Protein AF-A0A3N5BC03-F1 (afdb_monomer_lite)

Secondary structure (DSSP, 8-state):
------------HHHHHHHHHHHHHHHHHHHHHHHHHHHHHHHHHHHHHHHHHHHHHHHHHHHHHHHHHHHHHHHHHHHHHHHHHHHH-HHHHHHHHHHHH----TT--------TTTTTTS--

Radius of gyration: 48.28 Å; chains: 1; bounding box: 76×21×151 Å

Foldseek 3Di:
DDDDDDDDDPDCPVVVVVVVVVVVVVVVVVVVVVVVVVVVVVVVVVVVVVVVVVVVVVVVVVVVVVVVVVVVVVVVVVVVVVVVVLVPDPVSVVVCCCPVVVDDDPPDDDDDDPDPVVVVVVPD

Structure (mmCIF, N/CA/C/O backbone):
data_AF-A0A3N5BC03-F1
#
_entry.id   AF-A0A3N5BC03-F1
#
loop_
_atom_site.group_PDB
_atom_site.id
_atom_site.type_symbol
_atom_site.label_atom_id
_atom_site.label_alt_id
_atom_site.label_comp_id
_atom_site.label_asym_id
_atom_site.label_entity_id
_atom_site.label_seq_id
_atom_site.pdbx_PDB_ins_code
_atom_site.Cartn_x
_atom_site.Cartn_y
_atom_site.Cartn_z
_atom_site.occupancy
_atom_site.B_iso_or_equiv
_atom_site.auth_seq_id
_atom_site.auth_comp_id
_atom_site.auth_asym_id
_atom_site.auth_atom_id
_atom_site.pdbx_PDB_model_num
ATOM 1 N N . MET A 1 1 ? 33.004 -0.648 -96.657 1.00 45.81 1 MET A N 1
ATOM 2 C CA . MET A 1 1 ? 32.119 -0.865 -95.491 1.00 45.81 1 MET A CA 1
ATOM 3 C C . MET A 1 1 ? 32.991 -0.845 -94.240 1.00 45.81 1 MET A C 1
ATOM 5 O O . MET A 1 1 ? 33.972 -1.574 -94.216 1.00 45.81 1 MET A O 1
ATOM 9 N N . LYS A 1 2 ? 32.741 0.056 -93.279 1.00 47.97 2 LYS A N 1
ATOM 10 C CA . LYS A 1 2 ? 33.501 0.127 -92.016 1.00 47.97 2 LYS A CA 1
ATOM 11 C C . LYS A 1 2 ? 32.702 -0.617 -90.947 1.00 47.97 2 LYS A C 1
ATOM 13 O O . LYS A 1 2 ? 31.626 -0.161 -90.574 1.00 47.97 2 LYS A O 1
ATOM 18 N N . ASN A 1 3 ? 33.204 -1.761 -90.497 1.00 58.09 3 ASN A N 1
ATOM 19 C CA . ASN A 1 3 ? 32.547 -2.564 -89.471 1.00 58.09 3 ASN A CA 1
ATOM 20 C C . ASN A 1 3 ? 32.904 -1.992 -88.096 1.00 58.09 3 ASN A C 1
ATOM 22 O O . ASN A 1 3 ? 34.056 -2.062 -87.676 1.00 58.09 3 ASN A O 1
ATOM 26 N N . ASN A 1 4 ? 31.916 -1.413 -87.414 1.00 60.50 4 ASN A N 1
ATOM 27 C CA . ASN A 1 4 ? 32.077 -0.858 -86.076 1.00 60.50 4 ASN A CA 1
ATOM 28 C C . ASN A 1 4 ? 31.708 -1.929 -85.041 1.00 60.50 4 ASN A C 1
ATOM 30 O O . ASN A 1 4 ? 30.567 -2.015 -84.595 1.00 60.50 4 ASN A O 1
ATOM 34 N N . VAL A 1 5 ? 32.666 -2.791 -84.705 1.00 62.88 5 VAL A N 1
ATOM 35 C CA . VAL A 1 5 ? 32.523 -3.750 -83.603 1.00 62.88 5 VAL A CA 1
ATOM 36 C C . VAL A 1 5 ? 32.910 -3.063 -82.297 1.00 62.88 5 VAL A C 1
ATOM 38 O O . VAL A 1 5 ? 34.081 -2.792 -82.040 1.00 62.88 5 VAL A O 1
ATOM 41 N N . THR A 1 6 ? 31.916 -2.772 -81.461 1.00 65.88 6 THR A N 1
ATOM 42 C CA . THR A 1 6 ? 32.124 -2.403 -80.057 1.00 65.88 6 THR A CA 1
ATOM 43 C C . THR A 1 6 ? 32.761 -3.578 -79.325 1.00 65.88 6 THR A C 1
ATOM 45 O O . THR A 1 6 ? 32.108 -4.591 -79.078 1.00 65.88 6 THR A O 1
ATOM 48 N N . GLN A 1 7 ? 34.043 -3.454 -78.983 1.00 64.00 7 GLN A N 1
ATOM 49 C CA . GLN A 1 7 ? 34.702 -4.388 -78.078 1.00 64.00 7 GLN A CA 1
ATOM 50 C C . GLN A 1 7 ? 34.109 -4.219 -76.674 1.00 64.00 7 GLN A C 1
ATOM 52 O O . GLN A 1 7 ? 34.091 -3.116 -76.126 1.00 64.00 7 GLN A O 1
ATOM 57 N N . PHE A 1 8 ? 33.611 -5.312 -76.096 1.00 61.91 8 PHE A N 1
ATOM 58 C CA . PHE A 1 8 ? 33.207 -5.362 -74.693 1.00 61.91 8 PHE A CA 1
ATOM 59 C C . PHE A 1 8 ? 34.461 -5.223 -73.813 1.00 61.91 8 PHE A C 1
ATOM 61 O O . PHE A 1 8 ? 35.354 -6.067 -73.921 1.00 61.91 8 PHE A O 1
ATOM 68 N N . PRO A 1 9 ? 34.572 -4.202 -72.943 1.00 59.22 9 PRO A N 1
ATOM 69 C CA . PRO A 1 9 ? 35.742 -4.070 -72.087 1.00 59.22 9 PRO A CA 1
ATOM 70 C C . PRO A 1 9 ? 35.729 -5.165 -71.013 1.00 59.22 9 PRO A C 1
ATOM 72 O O . PRO A 1 9 ? 34.938 -5.139 -70.070 1.00 59.22 9 PRO A O 1
ATOM 75 N N . ALA A 1 10 ? 36.633 -6.131 -71.150 1.00 68.56 10 ALA A N 1
ATOM 76 C CA . ALA A 1 10 ? 36.904 -7.152 -70.149 1.00 68.56 10 ALA A CA 1
ATOM 77 C C . ALA A 1 10 ? 37.796 -6.583 -69.033 1.00 68.56 10 ALA A C 1
ATOM 79 O O . ALA A 1 10 ? 38.999 -6.809 -69.032 1.00 68.56 10 ALA A O 1
ATOM 80 N N . ASN A 1 11 ? 37.209 -5.834 -68.094 1.00 66.38 11 ASN A N 1
ATOM 81 C CA . ASN A 1 11 ? 37.654 -5.756 -66.695 1.00 66.38 11 ASN A CA 1
ATOM 82 C C . ASN A 1 11 ? 36.606 -5.002 -65.853 1.00 66.38 11 ASN A C 1
ATOM 84 O O . ASN A 1 11 ? 36.577 -3.774 -65.822 1.00 66.38 11 ASN A O 1
ATOM 88 N N . ASP A 1 12 ? 35.738 -5.750 -65.172 1.00 67.25 12 ASP A N 1
ATOM 89 C CA . ASP A 1 12 ? 34.625 -5.224 -64.362 1.00 67.25 12 ASP A CA 1
ATOM 90 C C . ASP A 1 12 ? 34.922 -5.268 -62.847 1.00 67.25 12 ASP A C 1
ATOM 92 O O . ASP A 1 12 ? 34.057 -4.988 -62.024 1.00 67.25 12 ASP A O 1
ATOM 96 N N . LYS A 1 13 ? 36.147 -5.631 -62.434 1.00 70.06 13 LYS A N 1
ATOM 97 C CA . LYS A 1 13 ? 36.485 -5.773 -61.004 1.00 70.06 13 LYS A CA 1
ATOM 98 C C . LYS A 1 13 ? 36.474 -4.433 -60.268 1.00 70.06 13 LYS A C 1
ATOM 100 O O . LYS A 1 13 ? 35.773 -4.296 -59.278 1.00 70.06 13 LYS A O 1
ATOM 105 N N . SER A 1 14 ? 37.145 -3.415 -60.807 1.00 69.62 14 SER A N 1
ATOM 106 C CA . SER A 1 14 ? 37.192 -2.080 -60.191 1.00 69.62 14 SER A CA 1
ATOM 107 C C . SER A 1 14 ? 35.807 -1.433 -60.092 1.00 69.62 14 SER A C 1
ATOM 109 O O . SER A 1 14 ? 35.472 -0.833 -59.075 1.00 69.62 14 SER A O 1
ATOM 111 N N . ARG A 1 15 ? 34.957 -1.601 -61.114 1.00 68.81 15 ARG A N 1
ATOM 112 C CA . ARG A 1 15 ? 33.568 -1.116 -61.092 1.00 68.81 15 ARG A CA 1
ATOM 113 C C . ARG A 1 15 ? 32.760 -1.821 -60.004 1.00 68.81 15 ARG A C 1
ATOM 115 O O . ARG A 1 15 ? 32.108 -1.137 -59.219 1.00 68.81 15 ARG A O 1
ATOM 122 N N . ARG A 1 16 ? 32.843 -3.153 -59.913 1.00 71.06 16 ARG A N 1
ATOM 123 C CA . ARG A 1 16 ? 32.208 -3.944 -58.843 1.00 71.06 16 ARG A CA 1
ATOM 124 C C . ARG A 1 16 ? 32.679 -3.518 -57.458 1.00 71.06 16 ARG A C 1
ATOM 126 O O . ARG A 1 16 ? 31.835 -3.273 -56.604 1.00 71.06 16 ARG A O 1
ATOM 133 N N . ASP A 1 17 ? 33.979 -3.322 -57.266 1.00 75.00 17 ASP A N 1
ATOM 134 C CA . ASP A 1 17 ? 34.550 -2.896 -55.985 1.00 75.00 17 ASP A CA 1
ATOM 135 C C . ASP A 1 17 ? 34.049 -1.501 -55.570 1.00 75.00 17 ASP A C 1
ATOM 137 O O . ASP A 1 17 ? 33.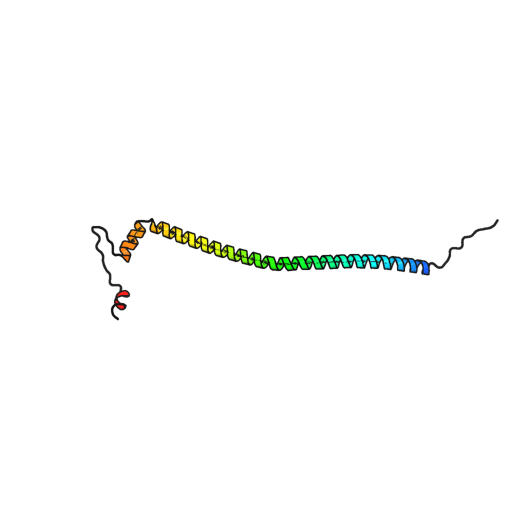706 -1.283 -54.407 1.00 75.00 17 ASP A O 1
ATOM 141 N N . HIS A 1 18 ? 33.908 -0.561 -56.514 1.00 73.38 18 HIS A N 1
ATOM 142 C CA . HIS A 1 18 ? 33.316 0.755 -56.242 1.00 73.38 18 HIS A CA 1
ATOM 143 C C . HIS A 1 18 ? 31.812 0.679 -55.916 1.00 73.38 18 HIS A C 1
ATOM 145 O O . HIS A 1 18 ? 31.343 1.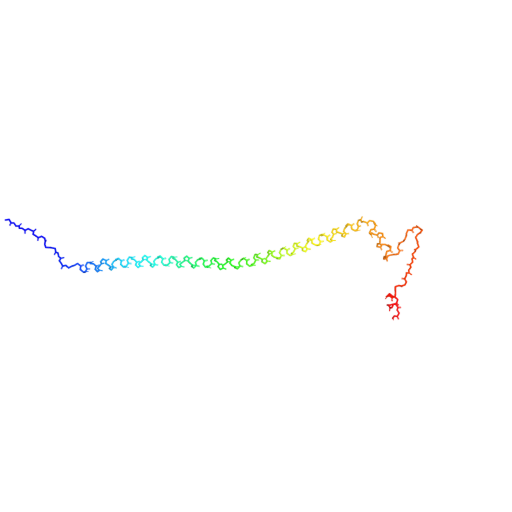366 -54.998 1.00 73.38 18 HIS A O 1
ATOM 151 N N . PHE A 1 19 ? 31.045 -0.170 -56.609 1.00 74.88 19 PHE A N 1
ATOM 152 C CA . PHE A 1 19 ? 29.631 -0.412 -56.290 1.00 74.88 19 PHE A CA 1
ATOM 153 C C . PHE A 1 19 ? 29.455 -1.112 -54.935 1.00 74.88 19 PHE A C 1
ATOM 155 O O . PHE A 1 19 ? 28.551 -0.778 -54.169 1.00 74.88 19 PHE A 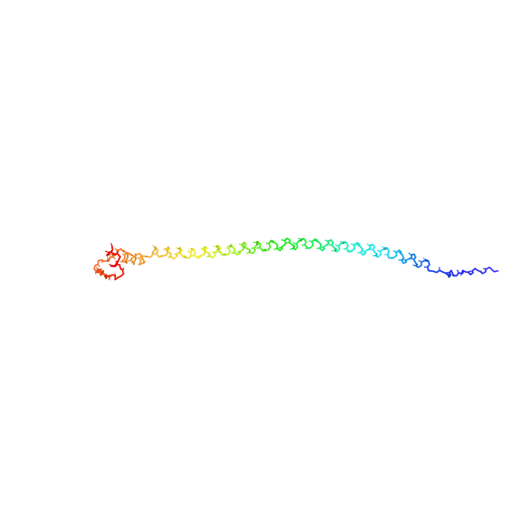O 1
ATOM 162 N N . GLU A 1 20 ? 30.341 -2.040 -54.581 1.00 77.44 20 GLU A N 1
ATOM 163 C CA . GLU A 1 20 ? 30.342 -2.683 -53.271 1.00 77.44 20 GLU A CA 1
ATOM 164 C C . GLU A 1 20 ? 30.751 -1.720 -52.156 1.00 77.44 20 GLU A C 1
ATOM 166 O O . GLU A 1 20 ? 30.116 -1.711 -51.101 1.00 77.44 20 GLU A O 1
ATOM 171 N N . ALA A 1 21 ? 31.763 -0.879 -52.372 1.00 76.50 21 ALA A N 1
ATOM 172 C CA . ALA A 1 21 ? 32.201 0.117 -51.397 1.00 76.50 21 ALA A CA 1
ATOM 173 C C . ALA A 1 21 ? 31.097 1.145 -51.094 1.00 76.50 21 ALA A C 1
ATOM 175 O O . ALA A 1 21 ? 30.831 1.446 -49.927 1.00 76.50 21 ALA A O 1
ATOM 176 N N . THR A 1 22 ? 30.400 1.628 -52.128 1.00 75.00 22 THR A N 1
ATOM 177 C CA . THR A 1 22 ? 29.252 2.541 -51.982 1.00 75.00 22 THR A CA 1
ATOM 178 C C . THR A 1 22 ? 28.040 1.854 -51.345 1.00 75.00 22 THR A C 1
ATOM 180 O O . THR A 1 22 ? 27.398 2.426 -50.464 1.00 75.00 22 THR A O 1
ATOM 183 N N . ARG A 1 23 ? 27.749 0.591 -51.683 1.00 81.12 23 ARG A N 1
ATOM 184 C CA . ARG A 1 23 ? 26.684 -0.186 -51.024 1.00 81.12 23 ARG A CA 1
ATOM 185 C C . ARG A 1 23 ? 26.989 -0.429 -49.544 1.00 81.12 23 ARG A C 1
ATOM 187 O O . ARG A 1 23 ? 26.108 -0.259 -48.702 1.00 81.12 23 ARG A O 1
ATOM 194 N N . ARG A 1 24 ? 28.231 -0.786 -49.205 1.00 80.12 24 ARG A N 1
ATOM 195 C CA . ARG A 1 24 ? 28.675 -1.019 -47.820 1.00 80.12 24 ARG A CA 1
ATOM 196 C C . ARG A 1 24 ? 28.586 0.251 -46.977 1.00 80.12 24 ARG A C 1
ATOM 198 O O . ARG A 1 24 ? 28.158 0.160 -45.830 1.00 80.12 24 ARG A O 1
ATOM 205 N N . SER A 1 25 ? 28.941 1.422 -47.510 1.00 77.75 25 SER A N 1
ATOM 206 C CA . SER A 1 25 ? 28.841 2.685 -46.762 1.00 77.75 25 SER A CA 1
ATOM 207 C C . SER A 1 25 ? 27.386 3.094 -46.499 1.00 77.75 25 SER A C 1
ATOM 209 O O . SER A 1 25 ? 27.065 3.513 -45.387 1.00 77.75 25 SER A O 1
ATOM 211 N N . ILE A 1 26 ? 26.480 2.879 -47.460 1.00 83.56 26 ILE A N 1
ATOM 212 C CA . ILE A 1 26 ? 25.039 3.124 -47.289 1.00 83.56 26 ILE A CA 1
ATOM 213 C C . ILE A 1 26 ? 24.434 2.157 -46.263 1.00 83.56 26 ILE A C 1
ATOM 215 O O . ILE A 1 26 ? 23.693 2.589 -45.380 1.00 83.56 26 ILE A O 1
ATOM 219 N N . VAL A 1 27 ? 24.758 0.861 -46.343 1.00 86.31 27 VAL A N 1
ATOM 220 C CA . VAL A 1 27 ? 24.259 -0.151 -4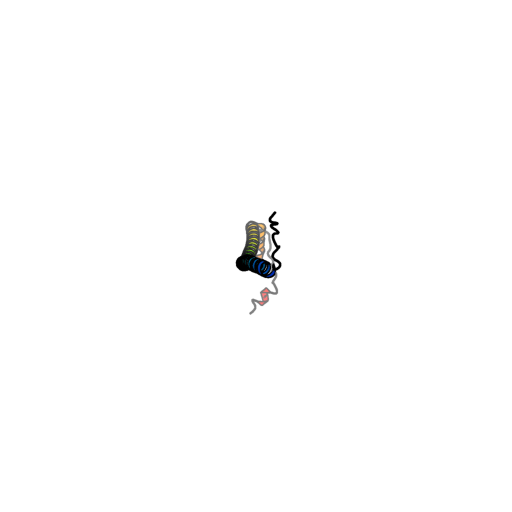5.395 1.00 86.31 27 VAL A CA 1
ATOM 221 C C . VAL A 1 27 ? 24.787 0.110 -43.987 1.00 86.31 27 VAL A C 1
ATOM 223 O O . VAL A 1 27 ? 23.999 0.099 -43.047 1.00 86.31 27 VAL A O 1
ATOM 226 N N . LYS A 1 28 ? 26.081 0.425 -43.829 1.00 86.88 28 LYS A N 1
ATOM 227 C CA . LYS A 1 28 ? 26.657 0.802 -42.529 1.00 86.88 28 LYS A CA 1
ATOM 228 C C . LYS A 1 28 ? 25.974 2.039 -41.955 1.00 86.88 28 LYS A C 1
ATOM 230 O O . LYS A 1 28 ? 25.577 2.003 -40.802 1.00 86.88 28 LYS A O 1
ATOM 235 N N . ARG A 1 29 ? 25.760 3.087 -42.759 1.00 87.12 29 ARG A N 1
ATOM 236 C CA . ARG A 1 29 ? 25.072 4.311 -42.318 1.00 87.12 29 ARG A CA 1
ATOM 237 C C . ARG A 1 29 ? 23.628 4.046 -41.887 1.00 87.12 29 ARG A C 1
ATOM 239 O O . ARG A 1 29 ? 23.172 4.615 -40.900 1.00 87.12 29 ARG A O 1
ATOM 246 N N . ARG A 1 30 ? 22.906 3.181 -42.607 1.00 88.62 30 ARG A N 1
ATOM 247 C CA . ARG A 1 30 ? 21.552 2.757 -42.218 1.00 88.62 30 ARG A CA 1
ATOM 248 C C . ARG A 1 30 ? 21.576 1.969 -40.912 1.00 88.62 30 ARG A C 1
ATOM 250 O O . ARG A 1 30 ? 20.802 2.292 -40.024 1.00 88.62 30 ARG A O 1
ATOM 257 N N . LEU A 1 31 ? 22.498 1.016 -40.779 1.00 88.88 31 LEU A N 1
ATOM 258 C CA . LEU A 1 31 ? 22.631 0.177 -39.590 1.00 88.88 31 LEU A CA 1
ATOM 259 C C . LEU A 1 31 ? 23.018 0.987 -38.348 1.00 88.88 31 LEU A C 1
ATOM 261 O O . LEU A 1 31 ? 22.454 0.767 -37.281 1.00 88.88 31 LEU A O 1
ATOM 265 N N . THR A 1 32 ? 23.939 1.947 -38.479 1.00 89.38 32 THR A N 1
ATOM 266 C CA . THR A 1 32 ? 24.318 2.827 -37.367 1.00 89.38 32 THR A CA 1
ATOM 267 C C . THR A 1 32 ? 23.146 3.700 -36.947 1.00 89.38 32 THR A C 1
ATOM 269 O O . THR A 1 32 ? 22.867 3.779 -35.762 1.00 89.38 32 THR A O 1
ATOM 272 N N . LEU A 1 33 ? 22.400 4.283 -37.894 1.00 90.94 33 LEU A N 1
ATOM 273 C CA . LEU A 1 33 ? 21.207 5.074 -37.574 1.00 90.94 33 LEU A CA 1
ATOM 274 C C . LEU A 1 33 ? 20.136 4.232 -36.869 1.00 90.94 33 LEU A C 1
ATOM 276 O O . LEU A 1 33 ? 19.637 4.641 -35.824 1.00 90.94 33 LEU A O 1
ATOM 280 N N . THR A 1 34 ? 19.818 3.042 -37.386 1.00 90.25 34 THR A N 1
ATOM 281 C CA . THR A 1 34 ? 18.836 2.152 -36.746 1.00 90.25 34 THR A CA 1
ATOM 282 C C . THR A 1 34 ? 19.309 1.671 -35.380 1.00 90.25 34 THR A C 1
ATOM 284 O O . THR A 1 34 ? 18.513 1.615 -34.451 1.00 90.25 34 THR A O 1
ATOM 287 N N . SER A 1 35 ? 20.603 1.375 -35.226 1.00 91.50 35 SER A N 1
ATOM 288 C CA . SER A 1 35 ? 21.180 0.965 -33.944 1.00 91.50 35 SER A CA 1
ATOM 289 C C . SER A 1 35 ? 21.138 2.098 -32.923 1.00 91.50 35 SER A C 1
ATOM 291 O O . SER A 1 35 ? 20.814 1.850 -31.768 1.00 91.50 35 SER A O 1
ATOM 293 N N . THR A 1 36 ? 21.438 3.335 -33.324 1.00 93.25 36 THR A N 1
ATOM 294 C CA . THR A 1 36 ? 21.373 4.495 -32.428 1.00 93.25 36 THR A CA 1
ATOM 295 C C . THR A 1 36 ? 19.941 4.772 -31.989 1.00 93.25 36 THR A C 1
ATOM 297 O O . THR A 1 36 ? 19.711 4.993 -30.804 1.00 93.25 36 THR A O 1
ATOM 300 N N . VAL A 1 37 ? 18.970 4.703 -32.907 1.00 95.31 37 VAL A N 1
ATOM 301 C CA . VAL A 1 37 ? 17.549 4.849 -32.559 1.00 95.31 37 VAL A CA 1
ATOM 302 C C . VAL A 1 37 ? 17.113 3.735 -31.611 1.00 95.31 37 VAL A C 1
ATOM 304 O O . VAL A 1 37 ? 16.508 4.028 -30.587 1.00 95.31 37 VAL A O 1
ATOM 307 N N . PHE A 1 38 ? 17.477 2.481 -31.893 1.00 95.56 38 PHE A N 1
ATOM 308 C CA . PHE A 1 38 ? 17.127 1.342 -31.046 1.00 95.56 38 PHE A CA 1
ATOM 309 C C . PHE A 1 38 ? 17.693 1.480 -29.626 1.00 95.56 38 PHE A C 1
ATOM 311 O O . PHE A 1 38 ? 16.950 1.375 -28.651 1.00 95.56 38 PHE A O 1
ATOM 318 N N . VAL A 1 39 ? 18.984 1.800 -29.497 1.00 96.00 39 VAL A N 1
ATOM 319 C CA . VAL A 1 39 ? 19.619 2.047 -28.192 1.00 96.00 39 VAL A CA 1
ATOM 320 C C . VAL A 1 39 ? 18.963 3.235 -27.485 1.00 96.00 39 VAL A C 1
ATOM 322 O O . VAL A 1 39 ? 18.657 3.138 -26.302 1.00 96.00 39 VAL A O 1
ATOM 325 N N . GLY A 1 40 ? 18.667 4.320 -28.208 1.00 95.38 40 GLY A N 1
ATOM 326 C CA . GLY A 1 40 ? 17.952 5.474 -27.662 1.00 95.38 40 GLY A CA 1
ATOM 327 C C . GLY A 1 40 ? 16.576 5.103 -27.104 1.00 95.38 40 GLY A C 1
ATOM 328 O O . GLY A 1 40 ? 16.263 5.447 -25.966 1.00 95.38 40 GLY A O 1
ATOM 329 N N . THR A 1 41 ? 15.780 4.335 -27.855 1.00 94.06 41 THR A N 1
ATOM 330 C CA . THR A 1 41 ? 14.470 3.854 -27.390 1.00 94.06 41 THR A CA 1
ATOM 331 C C . THR A 1 41 ? 14.583 2.930 -26.180 1.00 94.06 41 THR A C 1
ATOM 333 O O . THR A 1 41 ? 13.770 3.031 -25.265 1.00 94.06 41 THR A O 1
ATOM 336 N N . LEU A 1 42 ? 15.617 2.083 -26.129 1.00 94.50 42 LEU A N 1
ATOM 337 C CA . LEU A 1 42 ? 15.863 1.186 -25.002 1.00 94.50 42 LEU A CA 1
ATOM 338 C C . LEU A 1 42 ? 16.205 1.973 -23.728 1.00 94.50 42 LEU A C 1
ATOM 340 O O . LEU A 1 42 ? 15.641 1.705 -22.672 1.00 94.50 42 LEU A O 1
ATOM 344 N N . CYS A 1 43 ? 17.073 2.984 -23.828 1.00 92.50 43 CYS A N 1
ATOM 345 C CA . CYS A 1 43 ? 17.427 3.852 -22.703 1.00 92.50 43 CYS A CA 1
ATOM 346 C C . CYS A 1 43 ? 16.208 4.602 -22.152 1.00 92.50 43 CYS A C 1
ATOM 348 O O . CYS A 1 43 ? 16.023 4.671 -20.939 1.00 92.50 43 CYS A O 1
ATOM 350 N N . ILE A 1 44 ? 15.356 5.126 -23.038 1.00 91.56 44 ILE A N 1
ATOM 351 C CA . ILE A 1 44 ? 14.115 5.805 -22.650 1.00 91.56 44 ILE A CA 1
ATOM 352 C C . ILE A 1 44 ? 13.175 4.824 -21.931 1.00 91.56 44 ILE A C 1
ATOM 354 O O . ILE A 1 44 ? 12.682 5.131 -20.847 1.00 91.56 44 ILE A O 1
ATOM 358 N N . ALA A 1 45 ? 12.971 3.623 -22.480 1.00 89.25 45 ALA A N 1
ATOM 359 C CA . ALA A 1 45 ? 12.125 2.599 -21.866 1.00 89.25 45 ALA A CA 1
ATOM 360 C C . ALA A 1 45 ? 12.629 2.168 -20.476 1.00 89.25 45 ALA A C 1
ATOM 362 O O . ALA A 1 45 ? 11.833 2.040 -19.544 1.00 89.25 45 ALA A O 1
ATOM 363 N N . LEU A 1 46 ? 13.944 1.993 -20.311 1.00 87.81 46 LEU A N 1
ATOM 364 C CA . LEU A 1 46 ? 14.559 1.669 -19.021 1.00 87.81 46 LEU A CA 1
ATOM 365 C C . LEU A 1 46 ? 14.392 2.803 -18.003 1.00 87.81 46 LEU A C 1
ATOM 367 O O . LEU A 1 46 ? 14.069 2.534 -16.848 1.00 87.81 46 LEU A O 1
ATOM 371 N N . PHE A 1 47 ? 14.543 4.061 -18.429 1.00 86.38 47 PHE A N 1
ATOM 372 C CA . PHE A 1 47 ? 14.313 5.221 -17.567 1.00 86.38 47 PHE A CA 1
ATOM 373 C C . PHE A 1 47 ? 12.866 5.271 -17.058 1.00 86.38 47 PHE A C 1
ATOM 375 O O . PHE A 1 47 ? 12.639 5.403 -15.856 1.00 86.38 47 PHE A O 1
ATOM 382 N N . PHE A 1 48 ? 11.875 5.096 -17.937 1.00 82.50 48 PHE A N 1
ATOM 383 C CA . PHE A 1 48 ? 10.467 5.062 -17.528 1.00 82.50 48 PHE A CA 1
ATOM 384 C C . PHE A 1 48 ? 10.148 3.870 -16.615 1.00 82.50 48 PHE A C 1
ATOM 386 O O . PHE A 1 48 ? 9.483 4.043 -15.596 1.00 82.50 48 PHE A O 1
ATOM 393 N N . THR A 1 49 ? 10.674 2.681 -16.923 1.00 76.81 49 THR A N 1
ATOM 394 C CA . THR A 1 49 ? 10.458 1.468 -16.113 1.00 76.81 49 THR A CA 1
ATOM 395 C C . THR A 1 49 ? 11.053 1.608 -14.708 1.00 76.81 49 THR A C 1
ATOM 397 O O . THR A 1 49 ? 10.416 1.218 -13.731 1.00 76.81 49 THR A O 1
ATOM 400 N N . GLY A 1 50 ? 12.239 2.215 -14.584 1.00 73.06 50 GLY A N 1
ATOM 401 C CA . GLY A 1 50 ? 12.865 2.479 -13.286 1.00 73.06 50 GLY A CA 1
ATOM 402 C C . GLY A 1 50 ? 12.030 3.409 -12.399 1.00 73.06 50 GLY A C 1
ATOM 403 O O . GLY A 1 50 ? 11.863 3.138 -11.212 1.00 73.06 50 GLY A O 1
ATOM 404 N N . ASN A 1 51 ? 11.434 4.456 -12.979 1.00 68.94 51 ASN A N 1
ATOM 405 C CA . ASN A 1 51 ? 10.534 5.355 -12.249 1.00 68.94 51 ASN A CA 1
ATOM 406 C C . ASN A 1 51 ? 9.213 4.664 -11.857 1.00 68.94 51 ASN A C 1
ATOM 408 O O . ASN A 1 51 ? 8.709 4.868 -10.753 1.00 68.94 51 ASN A O 1
ATOM 412 N N . GLN A 1 52 ? 8.672 3.807 -12.729 1.00 64.19 52 GLN A N 1
ATOM 413 C CA . GLN A 1 52 ? 7.435 3.063 -12.469 1.00 64.19 52 GLN A CA 1
ATOM 414 C C . GLN A 1 52 ? 7.577 2.099 -11.281 1.00 64.19 52 GLN A C 1
ATOM 416 O O . GLN A 1 52 ? 6.654 1.973 -10.477 1.00 64.19 52 GLN A O 1
ATOM 421 N N . TYR A 1 53 ? 8.729 1.433 -11.153 1.00 64.44 53 TYR A N 1
ATOM 422 C CA . TYR A 1 53 ? 8.977 0.480 -10.069 1.00 64.44 53 TYR A CA 1
ATOM 423 C C . TYR A 1 53 ? 8.949 1.155 -8.691 1.00 64.44 53 TYR A C 1
ATOM 425 O O . TYR A 1 53 ? 8.332 0.643 -7.760 1.00 64.44 53 TYR A O 1
ATOM 433 N N . MET A 1 54 ? 9.553 2.340 -8.582 1.00 61.38 54 MET A N 1
ATOM 434 C CA . MET A 1 54 ? 9.647 3.069 -7.316 1.00 61.38 54 MET A CA 1
ATOM 435 C C . MET A 1 54 ? 8.293 3.644 -6.868 1.00 61.38 54 MET A C 1
ATOM 437 O O . MET A 1 54 ? 7.957 3.582 -5.688 1.00 61.38 54 MET A O 1
ATOM 441 N N . ASN A 1 55 ? 7.473 4.116 -7.814 1.00 63.47 55 ASN A N 1
ATOM 442 C CA . ASN A 1 55 ? 6.135 4.644 -7.519 1.00 63.47 55 ASN A CA 1
ATOM 443 C C . ASN A 1 55 ? 5.116 3.552 -7.152 1.00 63.47 55 ASN A C 1
ATOM 445 O O . ASN A 1 55 ? 4.153 3.814 -6.432 1.00 63.47 55 ASN A O 1
ATOM 449 N N . ASN A 1 56 ? 5.307 2.322 -7.634 1.00 70.69 56 ASN A N 1
ATOM 450 C CA . ASN A 1 56 ? 4.393 1.225 -7.323 1.00 70.69 56 ASN A CA 1
ATOM 451 C C . ASN A 1 56 ? 4.532 0.756 -5.865 1.00 70.69 56 ASN A C 1
ATOM 453 O O . ASN A 1 56 ? 3.541 0.407 -5.230 1.00 70.69 56 ASN A O 1
ATOM 457 N N . GLU A 1 57 ? 5.747 0.780 -5.310 1.00 72.94 57 GLU A N 1
ATOM 458 C CA . GLU A 1 57 ? 5.978 0.395 -3.914 1.00 72.94 57 GLU A CA 1
ATOM 459 C C . GLU A 1 57 ? 5.378 1.412 -2.933 1.00 72.94 57 GLU A C 1
ATOM 461 O O . GLU A 1 57 ? 4.757 1.024 -1.942 1.00 72.94 57 GLU A O 1
ATOM 466 N N . SER A 1 58 ? 5.511 2.713 -3.216 1.00 75.25 58 SER A N 1
ATOM 467 C CA . SER A 1 58 ? 4.899 3.756 -2.388 1.00 75.25 58 SER A CA 1
ATOM 468 C C . SER A 1 58 ? 3.374 3.688 -2.429 1.00 75.25 58 SER A C 1
ATOM 470 O O . SER A 1 58 ? 2.745 3.761 -1.378 1.00 75.25 58 SER A O 1
ATOM 472 N N . ALA A 1 59 ? 2.787 3.466 -3.610 1.00 74.50 59 ALA A N 1
ATOM 473 C CA . ALA A 1 59 ? 1.339 3.333 -3.761 1.00 74.50 59 ALA A CA 1
ATOM 474 C C . ALA A 1 59 ? 0.786 2.106 -3.013 1.00 74.50 59 ALA A C 1
ATOM 476 O O . ALA A 1 59 ? -0.237 2.198 -2.341 1.00 74.50 59 ALA A O 1
ATOM 477 N N . GLN A 1 60 ? 1.489 0.969 -3.067 1.00 78.50 60 GLN A N 1
ATOM 478 C CA . GLN A 1 60 ? 1.135 -0.236 -2.305 1.00 78.50 60 GLN A CA 1
ATOM 479 C C . GLN A 1 60 ? 1.202 0.001 -0.789 1.00 78.50 60 GLN A C 1
ATOM 481 O O . GLN A 1 60 ? 0.306 -0.411 -0.056 1.00 78.50 60 GLN A O 1
ATOM 486 N N . LYS A 1 61 ? 2.247 0.686 -0.308 1.00 82.00 61 LYS A N 1
ATOM 487 C CA . LYS A 1 61 ? 2.393 1.032 1.115 1.00 82.00 61 LYS A CA 1
ATOM 488 C C . LYS A 1 61 ? 1.297 1.980 1.592 1.00 82.00 61 LYS A C 1
ATOM 490 O O . LYS A 1 61 ? 0.768 1.794 2.684 1.00 82.00 61 LYS A O 1
ATOM 495 N N . GLU A 1 62 ? 0.956 2.978 0.785 1.00 84.69 62 GLU A N 1
ATOM 496 C CA . GLU A 1 62 ? -0.110 3.929 1.091 1.00 84.69 62 GLU A CA 1
ATOM 497 C C . GLU A 1 62 ? -1.480 3.244 1.125 1.00 84.69 62 GLU A C 1
ATOM 499 O O . GLU A 1 62 ? -2.231 3.445 2.077 1.00 84.69 62 GLU A O 1
ATOM 504 N N . LEU A 1 63 ? -1.759 2.350 0.170 1.00 88.56 63 LEU A N 1
ATOM 505 C CA . LEU A 1 63 ? -2.962 1.517 0.181 1.00 88.56 63 LEU A CA 1
ATOM 506 C C . LEU A 1 63 ? -3.037 0.632 1.425 1.00 88.56 63 LEU A C 1
ATOM 508 O O . LEU A 1 63 ? -4.060 0.627 2.099 1.00 88.56 63 LEU A O 1
ATOM 512 N N . ALA A 1 64 ? -1.960 -0.081 1.764 1.00 90.44 64 ALA A N 1
ATOM 513 C CA . ALA A 1 64 ? -1.934 -0.940 2.946 1.00 90.44 64 ALA A CA 1
ATOM 514 C C . ALA A 1 64 ? -2.165 -0.142 4.239 1.00 90.44 64 ALA A C 1
ATOM 516 O O . ALA A 1 64 ? -2.899 -0.585 5.123 1.00 90.44 64 ALA A O 1
ATOM 517 N N . LYS A 1 65 ? -1.579 1.057 4.338 1.00 92.00 65 LYS A N 1
ATOM 518 C CA . LYS A 1 65 ? -1.792 1.958 5.473 1.00 92.00 65 LYS A CA 1
ATOM 519 C C . LYS A 1 65 ? -3.243 2.437 5.544 1.00 92.00 65 LYS A C 1
ATOM 521 O O . LYS A 1 65 ? -3.846 2.344 6.607 1.00 92.00 65 LYS A O 1
ATOM 526 N N . ALA A 1 66 ? -3.806 2.899 4.430 1.00 90.06 66 ALA A N 1
ATOM 527 C CA . ALA A 1 66 ? -5.192 3.356 4.368 1.00 90.06 66 ALA A CA 1
ATOM 528 C C . ALA A 1 66 ? -6.186 2.230 4.699 1.00 90.06 66 ALA A C 1
ATOM 530 O O . ALA A 1 66 ? -7.157 2.459 5.414 1.00 90.06 66 ALA A O 1
ATOM 531 N N . GLN A 1 67 ? -5.921 1.008 4.228 1.00 91.50 67 GLN A N 1
ATOM 532 C CA . GLN A 1 67 ? -6.717 -0.180 4.541 1.00 91.50 67 GLN A CA 1
ATOM 533 C C . GLN A 1 67 ? -6.684 -0.485 6.043 1.00 91.50 67 GLN A C 1
ATOM 535 O O . GLN A 1 67 ? -7.728 -0.686 6.655 1.00 91.50 67 GLN A O 1
ATOM 540 N N . SER A 1 68 ? -5.491 -0.461 6.647 1.00 92.81 68 SER A N 1
ATOM 541 C CA . SER A 1 68 ? -5.330 -0.693 8.082 1.00 92.81 68 SER A CA 1
ATOM 542 C C . SER A 1 68 ? -6.032 0.384 8.914 1.00 92.81 68 SER A C 1
ATOM 544 O O . SER A 1 68 ? -6.754 0.062 9.853 1.00 92.81 68 SER A O 1
ATOM 546 N N . GLU A 1 69 ? -5.885 1.660 8.548 1.00 93.50 69 GLU A N 1
ATOM 547 C CA . GLU A 1 69 ? -6.593 2.759 9.211 1.00 93.50 69 GLU A CA 1
ATOM 548 C C . GLU A 1 69 ? -8.114 2.597 9.089 1.00 93.50 69 GLU A C 1
ATOM 550 O O . GLU A 1 69 ? -8.832 2.767 10.075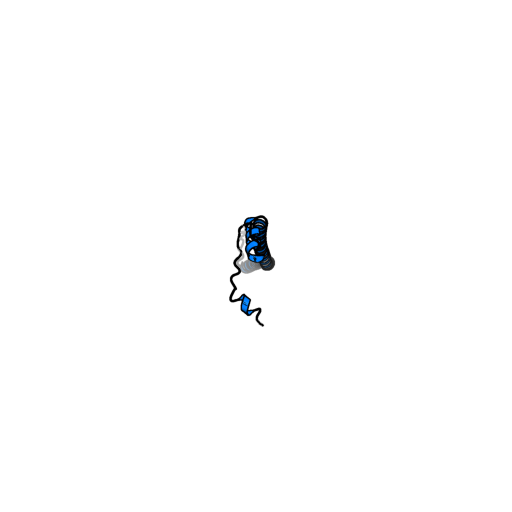 1.00 93.50 69 GLU A O 1
ATOM 555 N N . TYR A 1 70 ? -8.609 2.196 7.917 1.00 93.62 70 TYR A N 1
ATOM 556 C CA . TYR A 1 70 ? -10.028 1.931 7.702 1.00 93.62 70 TYR A CA 1
ATOM 557 C C . TYR A 1 70 ? -10.557 0.807 8.600 1.00 93.62 70 TYR A C 1
ATOM 559 O O . TYR A 1 70 ? -11.567 1.001 9.270 1.00 93.62 70 TYR A O 1
ATOM 567 N N . GLU A 1 71 ? -9.863 -0.330 8.676 1.00 93.75 71 GLU A N 1
ATOM 568 C CA . GLU A 1 71 ? -10.252 -1.445 9.552 1.00 93.75 71 GLU A CA 1
ATOM 569 C C . GLU A 1 71 ? -10.305 -1.009 11.021 1.00 93.75 71 GLU A C 1
ATOM 571 O O . GLU A 1 71 ? -11.305 -1.242 11.699 1.00 93.75 71 GLU A O 1
ATOM 576 N N . THR A 1 72 ? -9.297 -0.268 11.496 1.00 94.06 72 THR A N 1
ATOM 577 C CA . THR A 1 72 ? -9.304 0.242 12.878 1.00 94.06 72 THR A CA 1
ATOM 578 C C . THR A 1 72 ? -10.457 1.208 13.152 1.00 94.06 72 THR A C 1
ATOM 580 O O . THR A 1 72 ? -11.009 1.220 14.253 1.00 94.06 72 THR A O 1
ATOM 583 N N . LEU A 1 73 ? -10.836 2.023 12.164 1.00 93.25 73 LEU A N 1
ATOM 584 C CA . LEU A 1 73 ? -11.967 2.940 12.276 1.00 93.25 73 LEU A CA 1
ATOM 585 C C . LEU A 1 73 ? -13.297 2.189 12.307 1.00 93.25 73 LEU A C 1
ATOM 587 O O . LEU A 1 73 ? -14.161 2.566 13.093 1.00 93.25 73 LEU A O 1
ATOM 591 N N . VAL A 1 74 ? -13.448 1.131 11.509 1.00 94.31 74 VAL A N 1
ATOM 592 C CA . VAL A 1 74 ? -14.642 0.273 11.506 1.00 94.31 74 VAL A CA 1
ATOM 593 C C . VAL A 1 74 ? -14.796 -0.451 12.842 1.00 94.31 74 VAL A C 1
ATOM 595 O O . VAL A 1 74 ? -15.872 -0.417 13.432 1.00 94.31 74 VAL A O 1
ATOM 598 N N . ASP A 1 75 ? -13.724 -1.033 13.379 1.00 94.38 75 ASP A N 1
ATOM 599 C CA . ASP A 1 75 ? -13.770 -1.686 14.694 1.00 94.38 75 ASP A CA 1
ATOM 600 C C . ASP A 1 75 ? -14.117 -0.689 15.808 1.00 94.38 75 ASP A C 1
ATOM 602 O O . ASP A 1 75 ? -14.907 -0.972 16.718 1.00 94.38 75 ASP A O 1
ATOM 606 N N . LYS A 1 76 ? -13.558 0.523 15.724 1.00 93.56 76 LYS A N 1
ATOM 607 C CA . LYS A 1 76 ? -13.866 1.596 16.666 1.00 93.56 76 LYS A CA 1
ATOM 608 C C . LYS A 1 76 ? -15.325 2.034 16.557 1.00 93.56 76 LYS A C 1
ATOM 610 O O . LYS A 1 76 ? -15.970 2.213 17.583 1.00 93.56 76 LYS A O 1
ATOM 615 N N . GLU A 1 77 ? -15.844 2.192 15.346 1.00 93.00 77 GLU A N 1
ATOM 616 C CA . GLU A 1 77 ? -17.240 2.553 15.097 1.00 93.00 77 GLU A CA 1
ATOM 617 C C . GLU A 1 77 ? -18.194 1.491 15.646 1.00 93.00 77 GLU A C 1
ATOM 619 O O . GLU A 1 77 ? -19.082 1.831 16.427 1.00 93.00 77 GLU A O 1
ATOM 624 N N . LYS A 1 78 ? -17.923 0.210 15.385 1.00 93.88 78 LYS A N 1
ATOM 625 C CA . LYS A 1 78 ? -18.702 -0.901 15.932 1.00 93.88 78 LYS A CA 1
ATOM 626 C C . LYS A 1 78 ? -18.700 -0.915 17.462 1.00 93.88 78 LYS A C 1
ATOM 628 O O . LYS A 1 78 ? -19.761 -0.974 18.075 1.00 93.88 78 LYS A O 1
ATOM 633 N N . SER A 1 79 ? -17.526 -0.815 18.088 1.00 92.69 79 SER A N 1
ATOM 634 C CA . SER A 1 79 ? -17.422 -0.814 19.557 1.00 92.69 79 SER A CA 1
ATOM 635 C C . SER A 1 79 ? -18.087 0.406 20.200 1.00 92.69 79 SER A C 1
ATOM 637 O O . SER A 1 79 ? -18.657 0.301 21.285 1.00 92.69 79 SER A O 1
ATOM 639 N N . LEU A 1 80 ? -18.030 1.574 19.557 1.00 92.31 80 LEU A N 1
ATOM 640 C CA . LEU A 1 80 ? -18.756 2.766 19.997 1.00 92.31 80 LEU A CA 1
ATOM 641 C C . LEU A 1 80 ? -20.262 2.574 19.843 1.00 92.31 80 LEU A C 1
ATOM 643 O O . LEU A 1 80 ? -21.000 2.937 20.752 1.00 92.31 80 LEU A O 1
ATOM 647 N N . SER A 1 81 ? -20.717 1.987 18.736 1.00 91.19 81 SER A N 1
ATOM 648 C CA . SER A 1 81 ? -22.137 1.717 18.521 1.00 91.19 81 SER A CA 1
ATOM 649 C C . SER A 1 81 ? -22.689 0.742 19.558 1.00 91.19 81 SER A C 1
ATOM 651 O O . SER A 1 81 ? -23.753 0.998 20.111 1.00 91.19 81 SER A O 1
ATOM 653 N N . GLU A 1 82 ? -21.959 -0.330 19.871 1.00 89.94 82 GLU A N 1
ATOM 654 C CA . GLU A 1 82 ? -22.340 -1.280 20.925 1.00 89.94 82 GLU A CA 1
ATOM 655 C C . GLU A 1 82 ? -22.400 -0.597 22.299 1.00 89.94 82 GLU A C 1
ATOM 657 O O . GLU A 1 82 ? -23.339 -0.813 23.062 1.00 89.94 82 GLU A O 1
ATOM 662 N N . GLN A 1 83 ? -21.435 0.274 22.615 1.00 87.50 83 GLN A N 1
ATOM 663 C CA . GLN A 1 83 ? -21.459 1.052 23.857 1.00 87.50 83 GLN A CA 1
ATOM 664 C C . GLN A 1 83 ? -22.652 2.005 23.917 1.00 87.50 83 GLN A C 1
ATOM 666 O O . GLN A 1 83 ? -23.275 2.136 24.964 1.00 87.50 83 GLN A O 1
ATOM 671 N N . VAL A 1 84 ? -22.978 2.676 22.811 1.00 90.38 84 VAL A N 1
ATOM 672 C CA . VAL A 1 84 ? -24.145 3.562 22.736 1.00 90.38 84 VAL A CA 1
ATOM 673 C C . VAL A 1 84 ? -25.435 2.769 22.917 1.00 90.38 84 VAL A C 1
ATOM 675 O O . VAL A 1 84 ? -26.323 3.233 23.625 1.00 90.38 84 VAL A O 1
ATOM 678 N N . GLU A 1 85 ? -25.548 1.584 22.321 1.00 89.56 85 GLU A N 1
ATOM 679 C CA . GLU A 1 85 ? -26.705 0.706 22.510 1.00 89.56 85 GLU A CA 1
ATOM 680 C C . GLU A 1 85 ? -26.845 0.292 23.979 1.00 89.56 85 GLU A C 1
ATOM 682 O O . GLU A 1 85 ? -27.894 0.511 24.576 1.00 89.56 85 GLU A O 1
ATOM 687 N N . GLN A 1 86 ? -25.759 -0.177 24.598 1.00 87.44 86 GLN A N 1
ATOM 688 C CA . GLN A 1 86 ? -25.722 -0.526 26.021 1.00 87.44 86 GLN A CA 1
ATOM 689 C C . GLN A 1 86 ? -26.055 0.660 26.938 1.00 87.44 86 GLN A C 1
ATOM 691 O O . GLN A 1 86 ? -26.736 0.495 27.945 1.00 87.44 86 GLN A O 1
ATOM 696 N N . LEU A 1 87 ? -25.595 1.867 26.602 1.00 86.19 87 LEU A N 1
ATOM 697 C CA . LEU A 1 87 ? -25.892 3.090 27.355 1.00 86.19 87 LEU A CA 1
ATOM 698 C C . LEU A 1 87 ? -27.349 3.547 27.221 1.00 86.19 87 LEU A C 1
ATOM 700 O O . LEU A 1 87 ? -27.806 4.312 28.064 1.00 86.19 87 LEU A O 1
ATOM 704 N N . ASN A 1 88 ? -28.061 3.126 26.175 1.00 85.88 88 ASN A N 1
ATOM 705 C CA . ASN A 1 88 ? -29.490 3.398 26.007 1.00 85.88 88 ASN A CA 1
ATOM 706 C C . ASN A 1 88 ? -30.374 2.240 26.498 1.00 85.88 88 ASN A C 1
ATOM 708 O O . ASN A 1 88 ? -31.598 2.357 26.461 1.00 85.88 88 ASN A O 1
ATOM 712 N N . ASP A 1 89 ? -29.775 1.131 26.932 1.00 90.38 89 ASP A N 1
ATOM 713 C CA . ASP A 1 89 ? -30.480 -0.035 27.449 1.00 90.38 89 ASP A CA 1
ATOM 714 C C . ASP A 1 89 ? -30.631 0.064 28.977 1.00 90.38 89 ASP A C 1
ATOM 716 O O . ASP A 1 89 ? -29.678 -0.102 29.748 1.00 90.38 89 ASP A O 1
ATOM 720 N N . ASP A 1 90 ? -31.863 0.315 29.424 1.00 85.56 90 ASP A N 1
ATOM 721 C CA . ASP A 1 90 ? -32.222 0.409 30.840 1.00 85.56 90 ASP A CA 1
ATOM 722 C C . ASP A 1 90 ? -31.898 -0.879 31.624 1.00 85.56 90 ASP A C 1
ATOM 724 O O . ASP A 1 90 ? -31.521 -0.805 32.799 1.00 85.56 90 ASP A O 1
ATOM 728 N N . ASP A 1 91 ? -31.996 -2.062 31.002 1.00 87.38 91 ASP A N 1
ATOM 729 C CA . ASP A 1 91 ? -31.673 -3.336 31.652 1.00 87.38 91 ASP A CA 1
ATOM 730 C C . ASP A 1 91 ? -30.161 -3.477 31.867 1.00 87.38 91 ASP A C 1
ATOM 732 O O . ASP A 1 91 ? -29.721 -3.959 32.922 1.00 87.38 91 ASP A O 1
ATOM 736 N N . TYR A 1 92 ? -29.351 -3.008 30.913 1.00 86.50 92 TYR A N 1
ATOM 737 C CA . TYR A 1 92 ? -27.895 -2.957 31.051 1.00 86.50 92 TYR A CA 1
ATOM 738 C C . TYR A 1 92 ? -27.468 -1.996 32.171 1.00 86.50 92 TYR A C 1
ATOM 740 O O . TYR A 1 92 ? -26.671 -2.371 33.040 1.00 86.50 92 TYR A O 1
ATOM 748 N N . ILE A 1 93 ? -28.056 -0.796 32.227 1.00 87.19 93 ILE A N 1
ATOM 749 C CA . ILE A 1 93 ? -27.812 0.171 33.310 1.00 87.19 93 ILE A CA 1
ATOM 750 C C . ILE A 1 93 ? -28.226 -0.420 34.662 1.00 87.19 93 ILE A C 1
ATOM 752 O O . ILE A 1 93 ? -27.466 -0.359 35.633 1.00 87.19 93 ILE A O 1
ATOM 756 N N . ALA A 1 94 ? -29.402 -1.046 34.738 1.00 88.25 94 ALA A N 1
ATOM 757 C CA . ALA A 1 94 ? -29.888 -1.665 35.964 1.00 88.25 94 ALA A CA 1
ATOM 758 C C . ALA A 1 94 ? -29.000 -2.837 36.418 1.00 88.25 94 ALA A C 1
ATOM 760 O O . ALA A 1 94 ? -28.879 -3.090 37.618 1.00 88.25 94 ALA A O 1
ATOM 761 N N . LYS A 1 95 ? -28.363 -3.563 35.492 1.00 86.81 95 LYS A N 1
ATOM 762 C CA . LYS A 1 95 ? -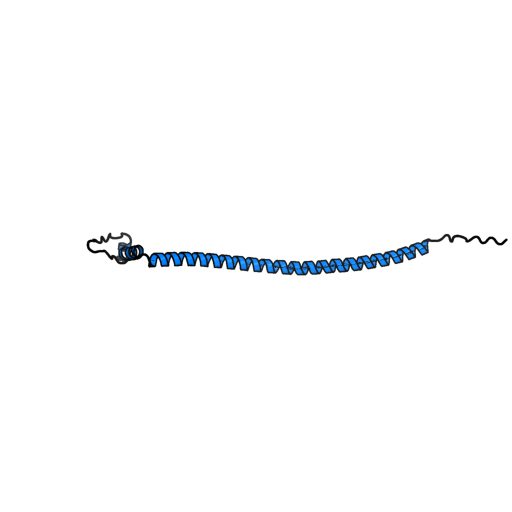27.387 -4.612 35.816 1.00 86.81 95 LYS A CA 1
ATOM 763 C C . LYS A 1 95 ? -26.135 -4.030 36.469 1.00 86.81 95 LYS A C 1
ATOM 765 O O . LYS A 1 95 ? -25.749 -4.528 37.522 1.00 86.81 95 LYS A O 1
ATOM 770 N N . ILE A 1 96 ? -25.556 -2.972 35.895 1.00 87.31 96 ILE A N 1
ATOM 771 C CA . ILE A 1 96 ? -24.401 -2.266 36.477 1.00 87.31 96 ILE A CA 1
ATOM 772 C C . ILE A 1 96 ? -24.756 -1.696 37.855 1.00 87.31 96 ILE A C 1
ATOM 774 O O . ILE A 1 96 ? -24.005 -1.870 38.811 1.00 87.31 96 ILE A O 1
ATOM 778 N N . ALA A 1 97 ? -25.926 -1.067 37.992 1.00 89.00 97 ALA A N 1
ATOM 779 C CA . ALA A 1 97 ? -26.383 -0.522 39.267 1.00 89.00 97 ALA A CA 1
ATOM 780 C C . ALA A 1 97 ? -26.510 -1.606 40.354 1.00 89.00 97 ALA A C 1
ATOM 782 O O . ALA A 1 97 ? -26.105 -1.387 41.494 1.00 89.00 97 ALA A O 1
ATOM 783 N N . ARG A 1 98 ? -27.009 -2.798 40.002 1.00 87.75 98 ARG A N 1
ATOM 784 C CA . ARG A 1 98 ? -27.074 -3.950 40.916 1.00 87.75 98 ARG A CA 1
ATOM 785 C C . ARG A 1 98 ? -25.695 -4.516 41.258 1.00 87.75 98 ARG A C 1
ATOM 787 O O . ARG A 1 98 ? -25.456 -4.823 42.420 1.00 87.75 98 ARG A O 1
ATOM 794 N N . SER A 1 99 ? -24.806 -4.681 40.273 1.00 86.00 99 SER A N 1
ATOM 795 C CA . SER A 1 99 ? -23.521 -5.372 40.465 1.00 86.00 99 SER A CA 1
ATOM 796 C C . SER A 1 99 ? -22.435 -4.501 41.094 1.00 86.00 99 SER A C 1
ATOM 798 O O . SER A 1 99 ? -21.684 -4.989 41.929 1.00 86.00 99 SER A O 1
ATOM 800 N N . GLU A 1 100 ? -22.343 -3.233 40.694 1.00 86.88 100 GLU A N 1
ATOM 801 C CA . GLU A 1 100 ? -21.278 -2.316 41.128 1.00 86.88 100 GLU A CA 1
ATOM 802 C C . GLU A 1 100 ? -21.723 -1.422 42.290 1.00 86.88 100 GLU A C 1
ATOM 804 O O . GLU A 1 100 ? -20.928 -1.087 43.166 1.00 86.88 100 GLU A O 1
ATOM 809 N N . TYR A 1 101 ? -23.005 -1.043 42.319 1.00 87.44 101 TYR A N 1
ATOM 810 C CA . TYR A 1 101 ? -23.539 -0.073 43.282 1.00 87.44 101 TYR A CA 1
ATOM 811 C C . TYR A 1 101 ? -24.527 -0.674 44.285 1.00 87.44 101 TYR A C 1
ATOM 813 O O . TYR A 1 101 ? -25.079 0.068 45.097 1.00 87.44 101 TYR A O 1
ATOM 821 N N . TYR A 1 102 ? -24.743 -1.995 44.258 1.00 85.75 102 TYR A N 1
ATOM 822 C CA . TYR A 1 102 ? -25.657 -2.702 45.163 1.00 85.75 102 TYR A CA 1
ATOM 823 C C . TYR A 1 102 ? -27.063 -2.075 45.202 1.00 85.75 102 TYR A C 1
ATOM 825 O O . TYR A 1 102 ? -27.718 -2.040 46.242 1.00 85.75 102 TYR A O 1
ATOM 833 N N . LEU A 1 103 ? -27.536 -1.542 44.072 1.00 86.56 103 LEU A N 1
ATOM 834 C CA . LEU A 1 103 ? -28.891 -1.013 43.961 1.00 86.56 103 LEU A CA 1
ATOM 835 C C . LEU A 1 103 ? -29.875 -2.177 43.831 1.00 86.56 103 LEU A C 1
ATOM 837 O O . LEU A 1 103 ? -29.670 -3.057 43.004 1.00 86.56 103 LEU A O 1
ATOM 841 N N . SER A 1 104 ? -30.957 -2.169 44.602 1.00 86.06 104 SER A N 1
ATOM 842 C CA . SER A 1 104 ? -32.007 -3.193 44.548 1.00 86.06 104 SER A CA 1
ATOM 843 C C . SER A 1 104 ? -33.389 -2.533 44.515 1.00 86.06 104 SER A C 1
ATOM 845 O O . SER A 1 104 ? -33.528 -1.376 44.921 1.00 86.06 104 SER A O 1
ATOM 847 N N . LYS A 1 105 ? -34.390 -3.212 43.949 1.00 84.62 105 LYS A N 1
ATOM 848 C CA . LYS A 1 105 ? -35.779 -2.722 43.903 1.00 84.62 105 LYS A CA 1
ATOM 849 C C . LYS A 1 105 ? -36.474 -2.915 45.255 1.00 84.62 105 LYS A C 1
ATOM 851 O O . LYS A 1 105 ? -35.980 -3.631 46.123 1.00 84.62 105 LYS A O 1
ATOM 856 N N . GLU A 1 106 ? -37.635 -2.280 45.426 1.00 82.19 106 GLU A N 1
ATOM 857 C CA . GLU A 1 106 ? -38.501 -2.556 46.578 1.00 82.19 106 GLU A CA 1
ATOM 858 C C . GLU A 1 106 ? -38.807 -4.066 46.631 1.00 82.19 106 GLU A C 1
ATOM 860 O O . GLU A 1 106 ? -39.138 -4.667 45.610 1.00 82.19 106 GLU A O 1
ATOM 865 N N . ASP A 1 107 ? -38.619 -4.663 47.813 1.00 84.44 107 ASP A N 1
ATOM 866 C CA . ASP A 1 107 ? -38.717 -6.102 48.119 1.00 84.44 107 ASP A CA 1
ATOM 867 C C . ASP A 1 107 ? -37.555 -7.023 47.665 1.00 84.44 107 ASP A C 1
ATOM 869 O O . ASP A 1 107 ? -37.663 -8.248 47.764 1.00 84.44 107 ASP A O 1
ATOM 873 N N . GLU A 1 108 ? -36.403 -6.486 47.247 1.00 84.50 108 GLU A N 1
ATOM 874 C CA . GLU A 1 108 ? -35.181 -7.273 46.990 1.00 84.50 108 GLU A CA 1
ATOM 875 C C . GLU A 1 108 ? -34.229 -7.290 48.218 1.00 84.50 108 GLU A C 1
ATOM 877 O O . GLU A 1 108 ? -34.050 -6.287 48.908 1.00 84.50 108 GLU A O 1
ATOM 882 N N . ILE A 1 109 ? -33.589 -8.437 48.509 1.00 82.31 109 ILE A N 1
ATOM 883 C CA . ILE A 1 109 ? -32.606 -8.595 49.606 1.00 82.31 109 ILE A CA 1
ATOM 884 C C . ILE A 1 109 ? -31.213 -8.828 49.009 1.00 82.31 109 ILE A C 1
ATOM 886 O O . ILE A 1 109 ? -31.008 -9.770 48.243 1.00 82.31 109 ILE A O 1
ATOM 890 N N . ILE A 1 110 ? -30.242 -7.994 49.389 1.00 81.44 110 ILE A N 1
ATOM 891 C CA . ILE A 1 110 ? -28.859 -8.068 48.900 1.00 81.44 110 ILE A CA 1
ATOM 892 C C . ILE A 1 110 ? -28.037 -8.993 49.800 1.00 81.44 110 ILE A C 1
ATOM 894 O O . ILE A 1 110 ? -27.873 -8.735 50.993 1.00 81.44 110 ILE A O 1
ATOM 898 N N . PHE A 1 111 ? -27.469 -10.048 49.215 1.00 82.50 111 PHE A N 1
ATOM 899 C CA . PHE A 1 111 ? -26.534 -10.942 49.897 1.00 82.50 111 PHE A CA 1
ATOM 900 C C . PHE A 1 111 ? -25.099 -10.574 49.524 1.00 82.50 111 PHE A C 1
ATOM 902 O O . PHE A 1 111 ? -24.673 -10.796 48.393 1.00 82.50 111 PHE A O 1
ATOM 909 N N . ASN A 1 112 ? -24.340 -10.038 50.480 1.00 75.19 112 ASN A N 1
ATOM 910 C CA . ASN A 1 112 ? -22.904 -9.859 50.305 1.00 75.19 112 ASN A CA 1
ATOM 911 C C . ASN A 1 112 ? -22.201 -11.182 50.629 1.00 75.19 112 ASN A C 1
ATOM 913 O O . ASN A 1 112 ? -22.065 -11.547 51.798 1.00 75.19 112 ASN A O 1
ATOM 917 N N . ILE A 1 113 ? -21.811 -11.927 49.597 1.00 81.62 113 ILE A N 1
ATOM 918 C CA . ILE A 1 113 ? -21.001 -13.133 49.772 1.00 81.62 113 ILE A CA 1
ATOM 919 C C . ILE A 1 113 ? -19.551 -12.662 49.931 1.00 81.62 113 ILE A C 1
ATOM 921 O O . ILE A 1 113 ? -19.055 -11.987 49.029 1.00 81.62 113 ILE A O 1
ATOM 925 N N . PRO A 1 114 ? -18.872 -12.968 51.051 1.00 77.62 114 PRO A N 1
ATOM 926 C CA . PRO A 1 114 ? -17.476 -12.594 51.220 1.00 77.62 114 PRO A CA 1
ATOM 927 C C . PRO A 1 114 ? -16.645 -13.262 50.122 1.00 77.62 114 PRO A C 1
ATOM 929 O O . PRO A 1 114 ? -16.529 -14.487 50.058 1.00 77.62 114 PRO A O 1
ATOM 932 N N . ASP A 1 115 ? -16.105 -12.444 49.222 1.00 70.69 115 ASP A N 1
ATOM 933 C CA . ASP A 1 115 ? -15.182 -12.892 48.190 1.00 70.69 115 ASP A CA 1
ATOM 934 C C . ASP A 1 115 ? -13.859 -13.260 48.875 1.00 70.69 115 ASP A C 1
ATOM 936 O O . ASP A 1 115 ? -13.111 -12.380 49.311 1.00 70.69 115 ASP A O 1
ATOM 940 N N . GLU A 1 116 ? -13.510 -14.551 48.912 1.00 65.81 116 GLU A N 1
ATOM 941 C CA . GLU A 1 116 ? -12.234 -15.041 49.475 1.00 65.81 116 GLU A CA 1
ATOM 942 C C . GLU A 1 116 ? -10.990 -14.370 48.848 1.00 65.81 116 GLU A C 1
ATOM 944 O O . GLU A 1 116 ? -9.880 -14.464 49.384 1.00 65.81 116 GLU A O 1
ATOM 949 N N . LYS A 1 117 ? -11.161 -13.694 47.703 1.00 61.56 117 LYS A N 1
ATOM 950 C CA . LYS A 1 117 ? -10.134 -12.893 47.029 1.00 61.56 117 LYS A CA 1
ATOM 951 C C . LYS A 1 117 ? -10.036 -11.448 47.533 1.00 61.56 117 LYS A C 1
ATOM 953 O O . LYS A 1 117 ? -8.922 -10.942 47.582 1.00 61.56 117 LYS A O 1
ATOM 958 N N . LYS A 1 118 ? -11.140 -10.798 47.920 1.00 59.28 118 LYS A N 1
ATOM 959 C CA . LYS A 1 118 ? -11.138 -9.392 48.380 1.00 59.28 118 LYS A CA 1
ATOM 960 C C . LYS A 1 118 ? -10.775 -9.255 49.861 1.00 59.28 118 LYS A C 1
ATOM 962 O O . LYS A 1 118 ? -10.142 -8.280 50.252 1.00 59.28 118 LYS A O 1
ATOM 967 N N . ASP A 1 119 ? -11.065 -10.271 50.672 1.00 57.69 119 ASP A N 1
ATOM 968 C CA . ASP A 1 119 ? -10.733 -10.274 52.107 1.00 57.69 119 ASP A CA 1
ATOM 969 C C . ASP A 1 119 ? -9.228 -10.417 52.409 1.00 57.69 119 ASP A C 1
ATOM 971 O O . ASP A 1 119 ? -8.801 -10.204 53.547 1.00 57.69 119 ASP A O 1
ATOM 975 N N . LYS A 1 120 ? -8.408 -10.771 51.409 1.00 56.91 120 LYS A N 1
ATOM 976 C CA . LYS A 1 120 ? -6.941 -10.832 51.539 1.00 56.91 120 LYS A CA 1
ATOM 977 C C . LYS A 1 120 ? -6.246 -9.498 51.267 1.00 56.91 120 LYS A C 1
ATOM 979 O O . LYS A 1 120 ? -5.106 -9.347 51.676 1.00 56.91 120 LYS A O 1
ATOM 984 N N . GLU A 1 121 ? -6.921 -8.550 50.621 1.00 56.88 121 GLU A N 1
ATOM 985 C CA . GLU A 1 121 ? -6.363 -7.230 50.286 1.00 56.88 121 GLU A CA 1
ATOM 986 C C . GLU A 1 121 ? -6.621 -6.192 51.395 1.00 56.88 121 GLU A C 1
ATOM 988 O O . GLU A 1 121 ? -5.918 -5.199 51.492 1.00 56.88 121 GLU A O 1
ATOM 993 N N . ASN A 1 122 ? -7.582 -6.453 52.289 1.00 56.53 122 ASN A N 1
ATOM 994 C CA . ASN A 1 122 ? -7.930 -5.587 53.428 1.00 56.53 122 ASN A CA 1
ATOM 995 C C . ASN A 1 122 ? -7.316 -6.043 54.773 1.00 56.53 122 ASN A C 1
ATOM 997 O O . ASN A 1 122 ? -7.732 -5.581 55.836 1.00 56.53 122 ASN A O 1
ATOM 1001 N N . LYS A 1 123 ? -6.383 -7.007 54.747 1.00 50.75 123 LYS A N 1
ATOM 1002 C CA . LYS A 1 123 ? -5.701 -7.558 55.939 1.00 50.75 123 LYS A CA 1
ATOM 1003 C C . LYS A 1 123 ? -4.180 -7.339 55.953 1.00 50.75 123 LYS A C 1
ATOM 1005 O O . LYS A 1 123 ? -3.520 -7.884 56.838 1.00 50.75 123 LYS A O 1
ATOM 1010 N N . GLU A 1 124 ? -3.652 -6.537 55.032 1.00 41.56 124 GLU A N 1
ATOM 1011 C CA . GLU A 1 124 ? -2.327 -5.897 55.131 1.00 41.56 124 GLU A CA 1
ATOM 1012 C C . GLU A 1 124 ? -2.496 -4.399 55.406 1.00 41.56 124 GLU A C 1
ATOM 1014 O O . GLU A 1 124 ? -1.648 -3.848 56.145 1.00 41.56 124 GLU A O 1
#

InterPro domains:
  IPR007060 Septum formation initiator FtsL/DivIC [PF04977] (39-115)
  IPR039076 Cell division protein DivIC [PTHR40027] (3-118)

Sequence (124 aa):
MKNNVTQFPANDKSRRDHFEATRRSIVKRRLTLTSTVFVGTLCIALFFTGNQYMNNESAQKELAKAQSEYETLVDKEKSLSEQVEQLNDDDYIAKIARSEYYLSKEDEIIFNIPDEKKDKENKE

Organism: NCBI:txid1817405

pLDDT: mean 80.26, std 12.66, range [41.56, 96.0]